Protein AF-A0A3P7R9R1-F1 (afdb_monomer)

Nearest PDB structures (foldseek):
  7n0i-assembly4_H  TM=2.301E-01  e=9.873E+00  Severe acute respiratory syndrome coronavirus 2

Secondary structure (DSSP, 8-state):
--HHHHHHHHHHHHHHHHHHHTT-EE--EETTEEPPPEE--SS--TT-TTHHHHHHHHHHHHHHHHHHHHTT-

Sequence (73 aa):
MVDNGIRWCVTKIIAVIKAYYRSTTAQVLVHNNLSEPFAIRSGVRQGCILSPILFNCTIDWGFEKALKEKLRY

Organism: Dibothriocephalus latus (NCBI:txid60516)

Foldseek 3Di:
DVVVVVVVVVVVVVVVVCVVLPFDWDWDQDPNDTDDIDTDPDAADPPDPCRVVVVVVVVVVVVVVVVVVVVVD

Radius of gyration: 17.76 Å; Cα contacts (8 Å, |Δi|>4): 28; chains: 1; bounding box: 46×42×33 Å

Solvent-accessible surface area (backbone atoms only — not comparable to full-atom values): 4551 Å² total; per-residue (Å²): 138,70,64,66,61,57,54,52,51,53,54,51,53,52,51,52,54,50,58,74,63,51,92,40,66,47,64,52,80,53,96,94,38,71,48,77,77,42,76,61,87,74,90,71,55,86,92,42,87,61,28,64,57,54,48,50,56,51,50,53,53,50,50,53,50,55,50,54,56,62,74,72,112

pLDDT: mean 89.3, std 10.6, range [51.66, 97.5]

Structure (mmCIF, N/CA/C/O backbone):
data_AF-A0A3P7R9R1-F1
#
_entry.id   AF-A0A3P7R9R1-F1
#
loop_
_atom_site.group_PDB
_atom_site.id
_atom_site.type_symbol
_atom_site.label_atom_id
_atom_site.label_alt_id
_atom_site.label_comp_id
_atom_site.label_asym_id
_atom_site.label_entity_id
_atom_site.label_seq_id
_atom_site.pdbx_PDB_ins_code
_atom_site.Cartn_x
_atom_site.Cartn_y
_atom_site.Cartn_z
_atom_site.occupancy
_atom_site.B_iso_or_equiv
_atom_site.auth_seq_id
_atom_site.auth_comp_id
_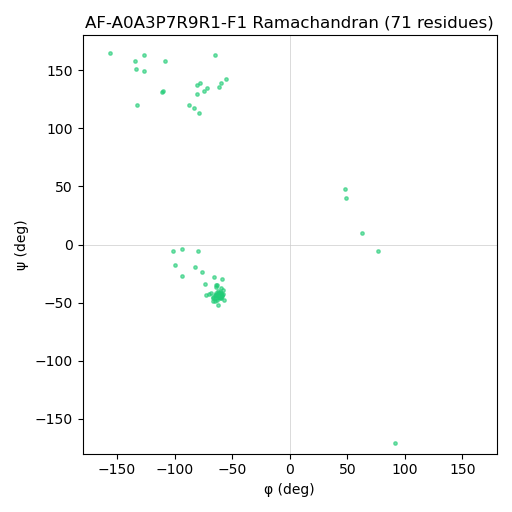atom_site.auth_asym_id
_atom_site.auth_atom_id
_atom_site.pdbx_PDB_model_num
ATOM 1 N N . MET A 1 1 ? 19.153 22.003 -14.938 1.00 51.66 1 MET A N 1
ATOM 2 C CA . MET A 1 1 ? 18.440 22.816 -13.913 1.00 51.66 1 MET A CA 1
ATOM 3 C C . MET A 1 1 ? 16.908 22.708 -14.016 1.00 51.66 1 MET A C 1
ATOM 5 O O . MET A 1 1 ? 16.214 23.422 -13.308 1.00 51.66 1 MET A O 1
ATOM 9 N N . VAL A 1 2 ? 16.363 21.784 -14.821 1.00 57.75 2 VAL A N 1
ATOM 10 C CA . VAL A 1 2 ? 14.910 21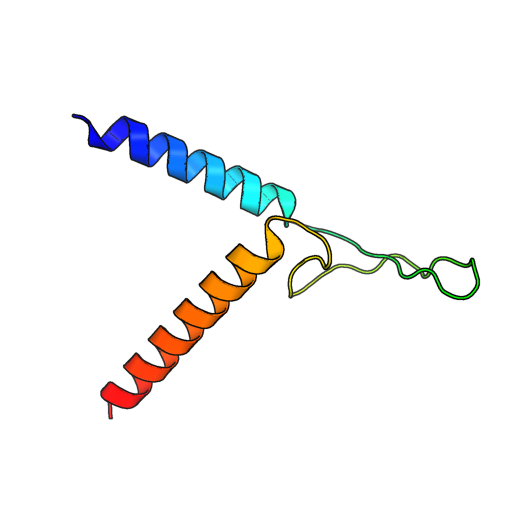.497 -14.897 1.00 57.75 2 VAL A CA 1
ATOM 11 C C . VAL A 1 2 ? 14.551 20.242 -14.074 1.00 57.75 2 VAL A C 1
ATOM 13 O O . VAL A 1 2 ? 13.423 20.064 -13.621 1.00 57.75 2 VAL A O 1
ATOM 16 N N . ASP A 1 3 ? 15.553 19.425 -13.753 1.00 62.28 3 ASP A N 1
ATOM 17 C CA . ASP A 1 3 ? 15.407 18.090 -13.151 1.00 62.28 3 ASP A CA 1
ATOM 18 C C . ASP A 1 3 ? 15.069 18.134 -11.650 1.00 62.28 3 ASP A C 1
ATOM 20 O O . ASP A 1 3 ? 14.466 17.214 -11.095 1.00 62.28 3 ASP A O 1
ATOM 24 N N . ASN A 1 4 ? 15.415 19.239 -10.979 1.00 63.66 4 ASN A N 1
ATOM 25 C CA . ASN A 1 4 ? 15.237 19.388 -9.534 1.00 63.66 4 ASN A CA 1
ATOM 26 C C . ASN A 1 4 ? 13.769 19.585 -9.129 1.00 63.66 4 ASN A C 1
ATOM 28 O O . ASN A 1 4 ? 13.368 19.095 -8.074 1.00 63.66 4 ASN A O 1
ATOM 32 N N . GLY A 1 5 ? 12.962 20.258 -9.958 1.00 69.06 5 GLY A N 1
ATOM 33 C CA . GLY A 1 5 ? 11.547 20.517 -9.667 1.00 69.06 5 GLY A CA 1
ATOM 34 C C . GLY A 1 5 ? 10.675 19.266 -9.804 1.00 69.06 5 GLY A C 1
ATOM 35 O O . GLY A 1 5 ? 9.869 18.962 -8.922 1.00 69.06 5 GLY A O 1
ATOM 36 N N . ILE A 1 6 ? 10.893 18.487 -10.868 1.00 73.69 6 ILE A N 1
ATOM 37 C CA . ILE A 1 6 ? 10.156 17.240 -11.127 1.00 73.69 6 ILE A CA 1
ATOM 38 C C . ILE A 1 6 ? 10.488 16.195 -10.058 1.00 73.69 6 ILE A C 1
ATOM 40 O O . ILE A 1 6 ? 9.580 15.607 -9.467 1.00 73.69 6 ILE A O 1
ATOM 44 N N . ARG A 1 7 ? 11.776 16.020 -9.727 1.00 75.62 7 ARG A N 1
ATOM 45 C CA . ARG A 1 7 ? 12.208 15.087 -8.672 1.00 75.62 7 ARG A CA 1
ATOM 46 C C . ARG A 1 7 ? 11.575 15.411 -7.316 1.00 75.62 7 ARG A C 1
ATOM 48 O O . ARG A 1 7 ? 11.163 14.505 -6.589 1.00 75.62 7 ARG A O 1
ATOM 55 N N . TRP A 1 8 ? 11.449 16.696 -6.989 1.00 73.69 8 TRP A N 1
ATOM 56 C CA . TRP A 1 8 ? 10.774 17.155 -5.773 1.00 73.69 8 TRP A CA 1
ATOM 57 C C . TRP A 1 8 ? 9.282 16.802 -5.752 1.00 73.69 8 TRP A C 1
ATOM 59 O O . TRP A 1 8 ? 8.776 16.337 -4.729 1.00 73.69 8 TRP A O 1
ATOM 69 N N . CYS A 1 9 ? 8.584 16.992 -6.873 1.00 82.88 9 CYS A N 1
ATOM 70 C CA . CYS A 1 9 ? 7.163 16.667 -7.001 1.00 82.88 9 CYS A CA 1
ATOM 71 C C . CYS A 1 9 ? 6.909 15.160 -6.836 1.00 82.88 9 CYS A C 1
ATOM 73 O O . CYS A 1 9 ? 6.088 14.750 -6.013 1.00 82.88 9 CYS A O 1
ATOM 75 N N . VAL A 1 10 ? 7.692 14.331 -7.533 1.00 89.75 10 VAL A N 1
ATOM 76 C CA . VAL A 1 10 ? 7.597 12.865 -7.456 1.00 89.75 10 VAL A CA 1
ATOM 77 C C . VAL A 1 10 ? 7.816 12.371 -6.024 1.00 89.75 10 VAL A C 1
ATOM 79 O O . VAL A 1 10 ? 7.037 11.566 -5.516 1.00 89.75 10 VAL A O 1
ATOM 82 N N . THR A 1 11 ? 8.825 12.905 -5.331 1.00 93.19 11 THR A N 1
ATOM 83 C CA . THR A 1 11 ? 9.125 12.514 -3.943 1.00 93.19 11 THR A CA 1
ATOM 84 C C . THR A 1 11 ? 7.962 12.839 -2.998 1.00 93.19 11 THR A C 1
ATOM 86 O O . THR A 1 11 ? 7.617 12.020 -2.143 1.00 93.19 11 THR A O 1
ATOM 89 N N . LYS A 1 12 ? 7.303 13.994 -3.175 1.00 94.38 12 LYS A N 1
ATOM 90 C CA . LYS A 1 12 ? 6.122 14.377 -2.384 1.00 94.38 12 LYS A CA 1
ATOM 91 C C . LYS A 1 12 ? 4.937 13.445 -2.632 1.00 94.38 12 LYS A C 1
ATOM 93 O O . LYS A 1 12 ? 4.324 12.988 -1.671 1.00 94.38 12 LYS A O 1
ATOM 98 N N . ILE A 1 13 ? 4.642 13.121 -3.892 1.00 93.00 13 ILE A N 1
ATOM 99 C CA . ILE A 1 13 ? 3.541 12.209 -4.242 1.00 93.00 13 ILE A CA 1
ATOM 100 C C . ILE A 1 13 ? 3.779 10.824 -3.630 1.00 93.00 13 ILE A C 1
ATOM 102 O O . ILE A 1 13 ? 2.885 10.266 -2.995 1.00 93.00 13 ILE A O 1
ATOM 106 N N . ILE A 1 14 ? 5.004 10.297 -3.733 1.00 93.75 14 ILE A N 1
ATOM 107 C CA . ILE A 1 14 ? 5.372 9.016 -3.113 1.00 93.75 14 ILE A CA 1
ATOM 108 C C . ILE A 1 14 ? 5.188 9.072 -1.591 1.00 93.75 14 ILE A C 1
ATOM 110 O O . ILE A 1 14 ? 4.665 8.123 -1.005 1.00 93.75 14 ILE A O 1
ATOM 114 N N . ALA A 1 15 ? 5.590 10.166 -0.939 1.00 95.50 15 ALA A N 1
ATOM 115 C CA . ALA A 1 15 ? 5.414 10.332 0.503 1.00 95.50 15 ALA A CA 1
ATOM 116 C C . ALA A 1 15 ? 3.930 10.325 0.907 1.00 95.50 15 ALA A C 1
ATOM 118 O O . ALA A 1 15 ? 3.570 9.649 1.872 1.00 95.50 15 ALA A O 1
ATOM 119 N N . VAL A 1 16 ? 3.067 10.999 0.140 1.00 94.44 16 VAL A N 1
ATOM 120 C CA . VAL A 1 16 ? 1.613 11.003 0.364 1.00 94.44 16 VAL A CA 1
ATOM 121 C C . VAL A 1 16 ? 1.024 9.603 0.193 1.00 94.44 16 VAL A C 1
ATOM 123 O O . VAL A 1 16 ? 0.282 9.152 1.062 1.00 94.44 16 VAL A O 1
ATOM 126 N N . ILE A 1 17 ? 1.394 8.875 -0.865 1.00 93.25 17 ILE A N 1
ATOM 127 C CA . ILE A 1 17 ? 0.927 7.496 -1.085 1.00 93.25 17 ILE A CA 1
ATOM 128 C C . ILE A 1 17 ? 1.361 6.592 0.075 1.00 93.25 17 ILE A C 1
ATOM 130 O O . ILE A 1 17 ? 0.541 5.854 0.621 1.00 93.25 17 ILE A O 1
ATOM 134 N N . LYS A 1 18 ? 2.628 6.678 0.503 1.00 92.56 18 LYS A N 1
ATOM 135 C CA . LYS A 1 18 ? 3.136 5.908 1.649 1.00 92.56 18 LYS A CA 1
ATOM 136 C C . LYS A 1 18 ? 2.366 6.229 2.926 1.00 92.56 18 LYS A C 1
ATOM 138 O O . LYS A 1 18 ? 1.968 5.304 3.623 1.00 92.56 18 LYS A O 1
ATOM 143 N N . ALA A 1 19 ? 2.130 7.507 3.219 1.00 93.06 19 ALA A N 1
ATOM 144 C CA . ALA A 1 19 ? 1.353 7.921 4.384 1.00 93.06 19 ALA A CA 1
ATOM 145 C C . ALA A 1 19 ? -0.089 7.394 4.318 1.00 93.06 19 ALA A C 1
ATOM 147 O O . ALA A 1 19 ? -0.597 6.880 5.308 1.00 93.06 19 ALA A O 1
ATOM 148 N N . TYR A 1 20 ? -0.711 7.438 3.139 1.00 91.06 20 TYR A N 1
ATOM 149 C CA . TYR A 1 20 ? -2.083 6.985 2.930 1.00 91.06 20 TYR A CA 1
ATOM 150 C C . TYR A 1 20 ? -2.265 5.472 3.135 1.00 91.06 20 TYR A C 1
ATOM 152 O O . TYR A 1 20 ? -3.365 5.038 3.478 1.00 91.06 20 TYR A O 1
ATOM 160 N N . TYR A 1 21 ? -1.223 4.662 2.915 1.00 90.50 21 TYR A N 1
ATOM 161 C CA . TYR A 1 21 ? -1.239 3.203 3.114 1.00 90.50 21 TYR A CA 1
ATOM 162 C C . TYR A 1 21 ? -0.577 2.738 4.422 1.00 90.50 21 TYR A C 1
ATOM 164 O O . TYR A 1 21 ? -0.639 1.552 4.752 1.00 90.50 21 TYR A O 1
ATOM 172 N N . ARG A 1 22 ? 0.042 3.639 5.190 1.00 90.69 22 ARG A N 1
ATOM 173 C CA . ARG A 1 22 ? 0.734 3.295 6.437 1.00 90.69 22 ARG A CA 1
ATOM 174 C C . ARG A 1 22 ? -0.263 2.949 7.542 1.00 90.69 22 ARG A C 1
ATOM 176 O O . ARG A 1 22 ? -1.206 3.695 7.769 1.00 90.69 22 ARG A O 1
ATOM 183 N N . SER A 1 23 ? 0.006 1.857 8.263 1.00 87.94 23 SER A N 1
ATOM 184 C CA . SER A 1 23 ? -0.709 1.460 9.490 1.00 87.94 23 SER A CA 1
ATOM 185 C C . SER A 1 23 ? -2.237 1.481 9.358 1.00 87.94 23 SER A C 1
ATOM 187 O O . SER A 1 23 ? -2.939 1.921 10.264 1.00 87.94 23 SER A O 1
ATOM 189 N N . THR A 1 24 ? -2.754 1.031 8.214 1.00 89.69 24 THR A N 1
ATOM 190 C CA . THR A 1 24 ? -4.199 0.991 7.973 1.00 89.69 24 THR A CA 1
ATOM 191 C C . THR A 1 24 ? -4.830 -0.202 8.689 1.00 89.69 24 THR A C 1
ATOM 193 O O . THR A 1 24 ? -4.269 -1.299 8.719 1.00 89.69 24 THR A O 1
ATOM 196 N N . THR A 1 25 ? -6.001 0.012 9.280 1.00 93.75 25 THR A N 1
ATOM 197 C CA . THR A 1 25 ? -6.863 -1.044 9.818 1.00 93.75 25 THR A CA 1
ATOM 198 C C . THR A 1 25 ? -8.094 -1.198 8.932 1.00 93.75 25 THR A C 1
ATOM 200 O O . THR A 1 25 ? -8.449 -0.288 8.178 1.00 93.75 25 THR A O 1
ATOM 203 N N . ALA A 1 26 ? -8.733 -2.360 8.994 1.00 92.31 26 ALA A N 1
ATOM 204 C CA . ALA A 1 26 ? -9.998 -2.618 8.326 1.00 92.31 26 ALA A CA 1
ATOM 205 C C . ALA A 1 26 ? -10.968 -3.333 9.262 1.00 92.31 26 ALA A C 1
ATOM 207 O O . ALA A 1 26 ? -10.567 -3.981 10.229 1.00 92.31 26 ALA A O 1
ATOM 208 N N . GLN A 1 27 ? -12.248 -3.207 8.935 1.00 94.88 27 GLN A N 1
ATOM 209 C CA . GLN A 1 27 ? -13.353 -3.936 9.542 1.00 94.88 27 GLN A CA 1
ATOM 210 C C . GLN A 1 27 ? -14.244 -4.463 8.423 1.00 94.88 27 GLN A C 1
ATOM 212 O O . GLN A 1 27 ? -14.331 -3.856 7.352 1.00 94.88 27 GLN A O 1
ATOM 217 N N . VAL A 1 28 ? -14.905 -5.587 8.672 1.00 93.50 28 VAL A N 1
ATOM 218 C CA . VAL A 1 28 ? -15.859 -6.185 7.737 1.00 93.50 28 VAL A CA 1
ATOM 219 C C . VAL A 1 28 ? -17.256 -6.064 8.330 1.00 93.50 28 VAL A C 1
ATOM 221 O O . VAL A 1 28 ? -17.465 -6.400 9.492 1.00 93.50 28 VAL A O 1
ATOM 224 N N . LEU A 1 29 ? -18.209 -5.581 7.533 1.00 95.62 29 LEU A N 1
ATOM 225 C CA . LEU A 1 29 ? -19.621 -5.541 7.901 1.00 95.62 29 LEU A CA 1
ATOM 226 C C . LEU A 1 29 ? -20.288 -6.866 7.515 1.00 95.62 29 LEU A C 1
ATOM 228 O O . LEU A 1 29 ? -20.321 -7.220 6.337 1.00 95.62 29 LEU A O 1
ATOM 232 N N . VAL A 1 30 ? -20.838 -7.581 8.495 1.00 95.69 30 VAL A N 1
ATOM 233 C CA . VAL A 1 30 ? -21.517 -8.871 8.313 1.00 95.69 30 VAL A CA 1
ATOM 234 C C . VAL A 1 30 ? -22.849 -8.836 9.058 1.00 95.69 30 VAL A C 1
ATOM 236 O O . VAL A 1 30 ? -22.874 -8.630 10.266 1.00 95.69 30 VAL A O 1
ATOM 239 N N . HIS A 1 31 ? -23.970 -9.018 8.350 1.00 95.56 31 HIS A N 1
ATOM 240 C CA . HIS A 1 31 ? -25.323 -8.959 8.935 1.00 95.56 31 HIS A CA 1
ATOM 241 C C . HIS A 1 31 ? -25.546 -7.718 9.830 1.00 95.56 31 HIS A C 1
ATOM 243 O O . HIS A 1 31 ? -25.999 -7.842 10.964 1.00 95.56 31 HIS A O 1
ATOM 249 N N . ASN A 1 32 ? -25.171 -6.527 9.348 1.00 95.62 32 ASN A N 1
ATOM 250 C CA . ASN A 1 32 ? -25.206 -5.252 10.085 1.00 95.62 32 ASN A CA 1
ATOM 251 C C . ASN A 1 32 ? -24.312 -5.155 11.338 1.00 95.62 32 ASN A C 1
ATOM 253 O O . ASN A 1 32 ? -24.396 -4.167 12.062 1.00 95.62 32 ASN A O 1
ATOM 257 N N . ASN A 1 33 ? -23.421 -6.117 11.572 1.00 96.81 33 ASN A N 1
ATOM 258 C CA . ASN A 1 33 ? -22.442 -6.071 1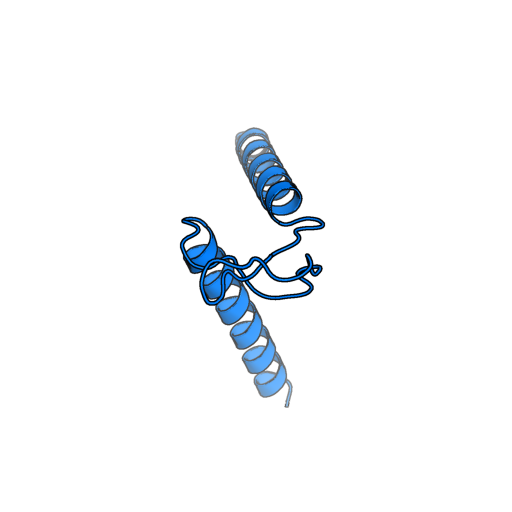2.655 1.00 96.81 33 ASN A CA 1
ATOM 259 C C . ASN A 1 33 ? -21.036 -5.877 12.083 1.00 96.81 33 ASN A C 1
ATOM 261 O O . ASN A 1 33 ? -20.645 -6.555 11.131 1.00 96.81 33 ASN A O 1
ATOM 265 N N . LEU A 1 34 ? -20.276 -4.938 12.643 1.00 97.50 34 LEU A N 1
ATOM 266 C CA . LEU A 1 34 ? -18.872 -4.748 12.283 1.00 97.50 34 LEU A CA 1
ATOM 267 C C . LEU A 1 34 ? -18.005 -5.767 13.023 1.00 97.50 34 LEU A C 1
ATOM 269 O O . LEU A 1 34 ? -18.193 -5.999 14.215 1.00 97.50 34 LEU A O 1
ATOM 273 N N . SER A 1 35 ? -17.034 -6.348 12.322 1.00 96.88 35 SER A N 1
ATOM 274 C CA . SER A 1 35 ? -15.979 -7.143 12.948 1.00 96.88 35 SER A CA 1
ATOM 275 C C . SER A 1 35 ? -15.098 -6.278 13.847 1.00 96.88 35 SER A C 1
ATOM 277 O O . SER A 1 35 ? -15.011 -5.059 13.667 1.00 96.88 35 SER A O 1
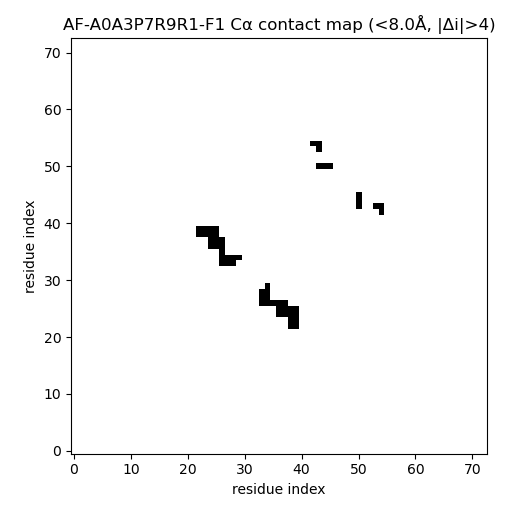ATOM 279 N N . GLU A 1 36 ? -14.331 -6.919 14.726 1.00 96.75 36 GLU A N 1
ATOM 280 C CA . GLU A 1 36 ? -13.198 -6.253 15.366 1.00 96.75 36 GLU A CA 1
ATOM 281 C C . GLU A 1 36 ? -12.235 -5.683 14.305 1.00 96.75 36 GLU A C 1
ATOM 283 O O . GLU A 1 36 ? -12.038 -6.310 13.250 1.00 96.75 36 GLU A O 1
ATOM 288 N N . PRO A 1 37 ? -11.646 -4.494 14.536 1.00 95.44 37 PRO A N 1
ATOM 289 C CA . PRO A 1 37 ? -10.628 -3.947 13.654 1.00 95.44 37 PRO A CA 1
ATOM 290 C C . PRO A 1 37 ? -9.398 -4.850 13.590 1.00 95.44 37 PRO A C 1
ATOM 292 O O . PRO A 1 37 ? -8.866 -5.279 14.613 1.00 95.44 37 PRO A O 1
ATOM 295 N N . PHE A 1 38 ? -8.879 -5.072 12.386 1.00 94.06 38 PHE A N 1
ATOM 296 C CA . PHE A 1 38 ? -7.616 -5.777 12.181 1.00 94.06 38 PHE A CA 1
ATOM 297 C C . PHE A 1 38 ? -6.657 -4.954 11.323 1.00 94.06 38 PHE A C 1
ATOM 299 O O . PHE A 1 38 ? -7.065 -4.172 10.464 1.00 94.06 38 PHE A O 1
ATOM 306 N N . ALA A 1 39 ? -5.356 -5.116 11.567 1.00 94.25 39 ALA A N 1
ATOM 307 C CA . ALA A 1 39 ? -4.322 -4.416 10.815 1.00 94.25 39 ALA A CA 1
ATOM 308 C C . ALA A 1 39 ? -4.160 -5.008 9.407 1.00 94.25 39 ALA A C 1
ATOM 310 O O . ALA A 1 39 ? -3.984 -6.220 9.246 1.00 94.25 39 ALA A O 1
ATOM 311 N N . ILE A 1 40 ? -4.13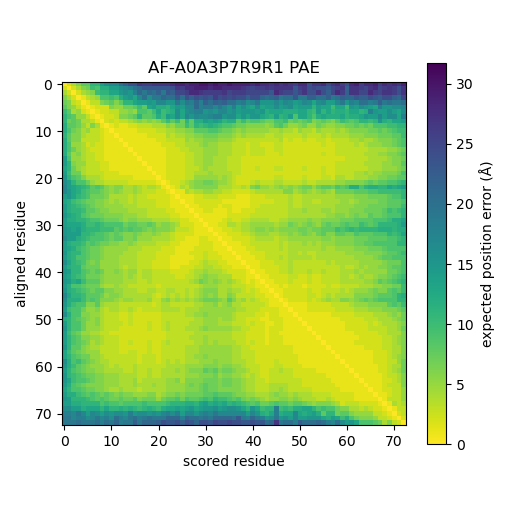4 -4.145 8.393 1.00 92.25 40 ILE A N 1
ATOM 312 C CA . ILE A 1 40 ? -3.809 -4.531 7.022 1.00 92.25 40 ILE A CA 1
ATOM 313 C C . ILE A 1 40 ? -2.294 -4.680 6.900 1.00 92.25 40 ILE A C 1
ATOM 315 O O . ILE A 1 40 ? -1.541 -3.713 7.004 1.00 92.25 40 ILE A O 1
ATOM 319 N N . ARG A 1 41 ? -1.842 -5.919 6.682 1.00 90.62 41 ARG A N 1
ATOM 320 C CA . ARG A 1 41 ? -0.414 -6.247 6.528 1.00 90.62 41 ARG A CA 1
ATOM 321 C C . ARG A 1 41 ? 0.056 -6.253 5.077 1.00 90.62 41 ARG A C 1
ATOM 323 O O . ARG A 1 41 ? 1.237 -6.052 4.821 1.00 90.62 41 ARG A O 1
ATOM 330 N N . SER A 1 42 ? -0.846 -6.525 4.138 1.00 89.56 42 SER A N 1
ATOM 331 C CA . SER A 1 42 ? -0.534 -6.642 2.713 1.00 89.56 42 SER A CA 1
ATOM 332 C C . SER A 1 42 ? -1.768 -6.365 1.856 1.00 89.56 42 SER A C 1
ATOM 334 O O . SER A 1 42 ? -2.893 -6.378 2.359 1.00 89.56 42 SER A O 1
ATOM 336 N N . GLY A 1 43 ? -1.542 -6.130 0.564 1.00 89.94 43 GLY A N 1
ATOM 337 C CA . GLY A 1 43 ? -2.596 -5.866 -0.409 1.00 89.94 43 GLY A CA 1
ATOM 338 C C . GLY A 1 43 ? -2.915 -4.383 -0.585 1.00 89.94 43 GLY A C 1
ATOM 339 O O . GLY A 1 43 ? -2.202 -3.495 -0.117 1.00 89.94 43 GLY A O 1
ATOM 340 N N . VAL A 1 44 ? -3.998 -4.130 -1.315 1.00 92.12 44 VAL A N 1
ATOM 341 C CA . VAL A 1 44 ? -4.501 -2.796 -1.655 1.00 92.12 44 VAL A CA 1
ATOM 342 C C . VAL A 1 44 ? -5.977 -2.680 -1.261 1.00 92.12 44 VAL A C 1
ATOM 344 O O . VAL A 1 44 ? -6.639 -3.688 -1.013 1.00 92.12 44 VAL A O 1
ATOM 347 N N . ARG A 1 45 ? -6.514 -1.458 -1.178 1.00 89.50 45 ARG A N 1
ATOM 348 C CA . ARG A 1 45 ? -7.902 -1.221 -0.747 1.00 89.50 45 ARG A CA 1
ATOM 349 C C . ARG A 1 45 ? -8.866 -1.399 -1.919 1.00 89.50 45 ARG A C 1
ATOM 351 O O . ARG A 1 45 ? -8.828 -0.633 -2.877 1.00 89.50 45 ARG A O 1
ATOM 358 N N . GLN A 1 46 ? -9.778 -2.362 -1.842 1.00 87.25 46 GLN A N 1
ATOM 359 C CA . GLN A 1 46 ? -10.827 -2.484 -2.858 1.00 87.25 46 GLN A CA 1
ATOM 360 C C . GLN A 1 46 ? -11.685 -1.209 -2.913 1.00 87.25 46 GLN A C 1
ATOM 362 O O . GLN A 1 46 ? -11.964 -0.592 -1.887 1.00 87.25 46 GLN A O 1
ATOM 367 N N . GLY A 1 47 ? -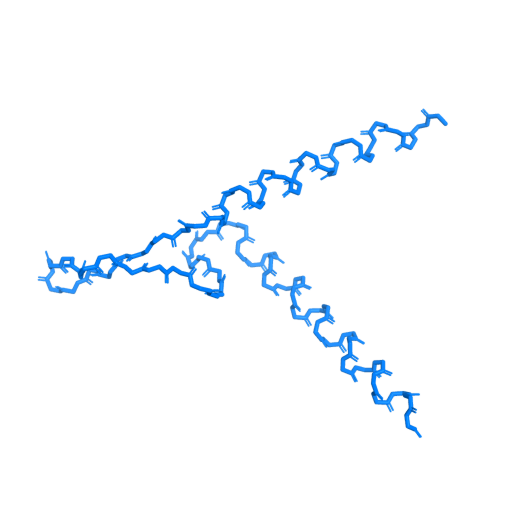12.035 -0.771 -4.125 1.00 88.25 47 GLY A N 1
ATOM 368 C CA . GLY A 1 47 ? -12.757 0.486 -4.361 1.00 88.25 47 GLY A CA 1
ATOM 369 C C . GLY A 1 47 ? -11.906 1.762 -4.261 1.00 88.25 47 GLY A C 1
ATOM 370 O O . GLY A 1 47 ? -12.392 2.842 -4.584 1.00 88.25 47 GLY A O 1
ATOM 371 N N . CYS A 1 48 ? -10.630 1.682 -3.864 1.00 91.56 48 CYS A N 1
ATOM 372 C CA . CYS A 1 48 ? -9.743 2.846 -3.842 1.00 91.56 48 CYS A CA 1
ATOM 373 C C . CYS A 1 48 ? -9.183 3.140 -5.240 1.00 91.56 48 CYS A C 1
ATOM 375 O O . CYS A 1 48 ? -8.573 2.277 -5.867 1.00 91.56 48 CYS A O 1
ATOM 377 N N . ILE A 1 49 ? -9.285 4.396 -5.681 1.00 94.25 49 ILE A N 1
ATOM 378 C CA . ILE A 1 49 ? -8.834 4.841 -7.010 1.00 94.25 49 ILE A CA 1
ATOM 379 C C . ILE A 1 49 ? -7.339 4.597 -7.280 1.00 94.25 49 ILE A C 1
ATOM 381 O O . ILE A 1 49 ? -6.942 4.349 -8.412 1.00 94.25 49 ILE A O 1
ATOM 385 N N . LEU A 1 50 ? -6.501 4.615 -6.237 1.00 93.94 50 LEU A N 1
ATOM 386 C CA . LEU A 1 50 ? -5.061 4.357 -6.358 1.00 93.94 50 LEU A CA 1
ATOM 387 C C . LEU A 1 50 ? -4.719 2.863 -6.387 1.00 93.94 50 LEU A C 1
ATOM 389 O O . LEU A 1 50 ? -3.618 2.496 -6.793 1.00 93.94 50 LEU A O 1
ATOM 393 N N . SER A 1 51 ? -5.624 1.998 -5.928 1.00 94.62 51 SER A N 1
ATOM 394 C CA . SER A 1 51 ? -5.332 0.571 -5.758 1.00 94.62 51 SER A CA 1
ATOM 395 C C . SER A 1 51 ? -5.028 -0.165 -7.066 1.00 94.62 51 SER A C 1
ATOM 397 O O . SER A 1 51 ? -4.049 -0.908 -7.068 1.00 94.62 51 SER A O 1
ATOM 399 N N . PRO A 1 52 ? -5.749 0.062 -8.185 1.00 95.56 52 PRO A N 1
ATOM 400 C CA . PRO A 1 52 ? -5.414 -0.568 -9.463 1.00 95.56 52 PRO A CA 1
ATOM 401 C C . PRO A 1 52 ? -4.002 -0.225 -9.954 1.00 95.56 52 PRO A C 1
ATOM 403 O O . PRO A 1 52 ? -3.269 -1.102 -10.402 1.00 95.56 52 PRO A O 1
ATOM 406 N N . ILE A 1 53 ? -3.588 1.040 -9.814 1.00 94.81 53 ILE A N 1
ATOM 407 C CA . ILE A 1 53 ? -2.260 1.502 -10.245 1.00 94.81 53 ILE A CA 1
ATOM 408 C C . ILE A 1 53 ? -1.170 0.848 -9.389 1.00 94.81 53 ILE A C 1
ATOM 410 O O . ILE A 1 53 ? -0.219 0.284 -9.922 1.00 94.81 53 ILE A O 1
ATOM 414 N N . LEU A 1 54 ? -1.325 0.874 -8.061 1.00 94.12 54 LEU A N 1
ATOM 415 C CA . LEU A 1 54 ? -0.351 0.282 -7.138 1.00 94.12 54 LEU A CA 1
ATOM 416 C C . LEU A 1 54 ? -0.241 -1.236 -7.298 1.00 94.12 54 LEU A C 1
ATOM 418 O O . LEU A 1 54 ? 0.859 -1.781 -7.195 1.00 94.12 54 LEU A O 1
ATOM 422 N N . PHE A 1 55 ? -1.359 -1.909 -7.573 1.00 94.94 55 PHE A N 1
ATOM 423 C CA . PHE A 1 55 ? -1.370 -3.336 -7.863 1.00 94.94 55 PHE A CA 1
ATOM 424 C C . PHE A 1 55 ? -0.566 -3.640 -9.131 1.00 94.94 55 PHE A C 1
ATOM 426 O O . PHE A 1 55 ? 0.381 -4.422 -9.073 1.00 94.94 55 PHE A O 1
ATOM 433 N N . ASN A 1 56 ? -0.860 -2.950 -10.236 1.00 96.12 56 ASN A N 1
ATOM 434 C CA . ASN A 1 56 ? -0.156 -3.152 -11.503 1.00 96.12 56 ASN A CA 1
ATOM 435 C C . ASN A 1 56 ? 1.348 -2.873 -11.387 1.00 96.12 56 ASN A C 1
ATOM 437 O O . ASN A 1 56 ? 2.141 -3.696 -11.830 1.00 96.12 56 ASN A O 1
ATOM 441 N N . CYS A 1 57 ? 1.757 -1.779 -10.733 1.00 94.81 57 CYS A N 1
ATOM 442 C CA . CYS A 1 57 ? 3.178 -1.481 -10.505 1.00 94.81 57 CYS A CA 1
ATOM 443 C C . CYS A 1 57 ? 3.890 -2.574 -9.694 1.00 94.81 57 CYS A C 1
ATOM 445 O O . CYS A 1 57 ? 5.053 -2.881 -9.945 1.00 94.81 57 CYS A O 1
ATOM 447 N N . THR A 1 58 ? 3.202 -3.157 -8.709 1.00 95.06 58 THR A N 1
ATOM 448 C CA . THR A 1 58 ? 3.768 -4.221 -7.868 1.00 95.06 58 THR A CA 1
ATOM 449 C C . THR A 1 58 ? 3.952 -5.512 -8.661 1.00 95.06 58 THR A C 1
ATOM 451 O O . THR A 1 58 ? 4.986 -6.167 -8.543 1.00 95.06 58 THR A O 1
ATOM 454 N N . ILE A 1 59 ? 2.960 -5.866 -9.480 1.00 96.44 59 ILE A N 1
ATOM 455 C CA . ILE A 1 59 ? 2.999 -7.052 -10.338 1.00 96.44 59 ILE A CA 1
ATOM 456 C C . ILE A 1 59 ? 4.068 -6.909 -11.422 1.00 96.44 59 ILE A C 1
ATOM 458 O O . ILE A 1 59 ? 4.860 -7.830 -11.599 1.00 96.44 59 ILE A O 1
ATOM 462 N N . ASP A 1 60 ? 4.144 -5.756 -12.087 1.00 97.19 60 ASP A N 1
ATOM 463 C CA . ASP A 1 60 ? 5.169 -5.459 -13.094 1.00 97.19 60 ASP A CA 1
ATOM 464 C C . ASP A 1 60 ? 6.587 -5.597 -12.515 1.00 97.19 60 ASP A C 1
ATOM 466 O O . 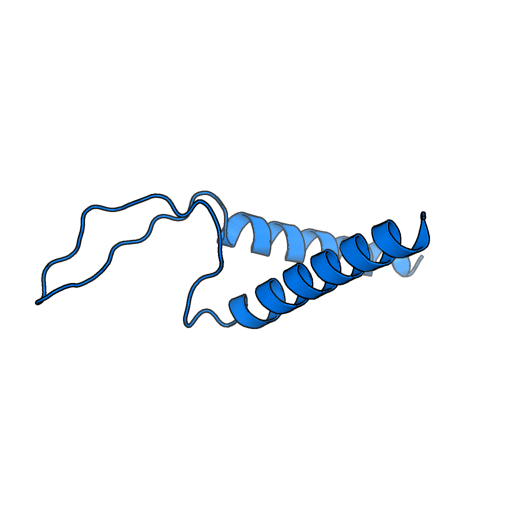ASP A 1 60 ? 7.414 -6.341 -13.045 1.00 97.19 60 ASP A O 1
ATOM 470 N N . TRP A 1 61 ? 6.832 -5.000 -11.343 1.00 96.31 61 TRP A N 1
ATOM 471 C CA . TRP A 1 61 ? 8.091 -5.175 -10.616 1.00 96.31 61 TRP A CA 1
ATOM 472 C C . TRP A 1 61 ? 8.375 -6.645 -10.274 1.00 96.31 61 TRP A C 1
ATOM 474 O O . TRP A 1 61 ? 9.502 -7.115 -10.442 1.00 96.31 61 TRP A O 1
ATOM 484 N N . GLY A 1 62 ? 7.366 -7.389 -9.811 1.00 95.69 62 GLY A N 1
ATOM 485 C CA . GLY A 1 62 ? 7.501 -8.812 -9.496 1.00 95.69 62 GLY A CA 1
ATOM 486 C C . GLY A 1 62 ? 7.880 -9.651 -10.719 1.00 95.69 62 GLY A C 1
ATOM 487 O O . GLY A 1 62 ? 8.804 -10.464 -10.649 1.00 95.69 62 GLY A O 1
ATOM 488 N N . PHE A 1 63 ? 7.226 -9.413 -11.857 1.00 96.75 63 PHE A N 1
ATOM 489 C CA . PHE A 1 63 ? 7.554 -10.070 -13.122 1.00 96.75 63 PHE A CA 1
ATOM 490 C C . PHE A 1 63 ? 8.954 -9.707 -13.611 1.00 96.75 63 PHE A C 1
ATOM 492 O O . PHE A 1 63 ? 9.703 -10.597 -14.011 1.00 96.75 63 PHE A O 1
ATOM 499 N N . GLU A 1 64 ? 9.344 -8.435 -13.536 1.00 96.50 64 GLU A N 1
ATOM 500 C CA . GLU A 1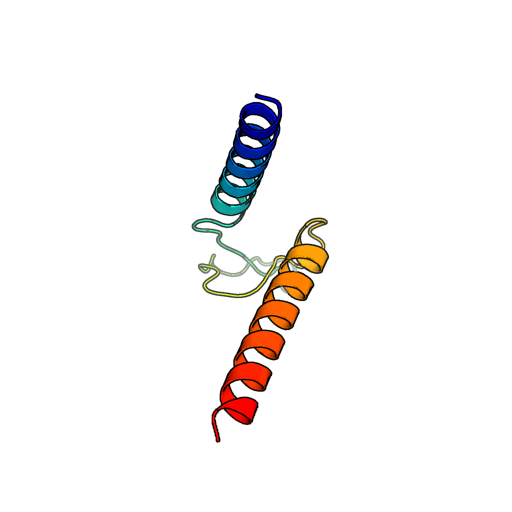 64 ? 10.688 -7.994 -13.907 1.00 96.50 64 GLU A CA 1
ATOM 501 C C . GLU A 1 64 ? 11.762 -8.731 -13.089 1.00 96.50 64 GLU A C 1
ATOM 503 O O . GLU A 1 64 ? 12.780 -9.168 -13.635 1.00 96.50 64 GLU A O 1
ATOM 508 N N . LYS A 1 65 ? 11.538 -8.907 -11.781 1.00 95.69 65 LYS A N 1
ATOM 509 C CA . LYS A 1 65 ? 12.446 -9.668 -10.911 1.00 95.69 65 LYS A CA 1
ATOM 510 C C . LYS A 1 65 ? 12.509 -11.141 -11.294 1.00 95.69 65 LYS A C 1
ATOM 512 O O . LYS A 1 65 ? 13.612 -11.644 -11.501 1.00 95.69 65 LYS A O 1
ATOM 517 N N . ALA A 1 66 ? 11.360 -11.786 -11.476 1.00 96.00 66 ALA A N 1
ATOM 518 C CA . ALA A 1 66 ? 11.295 -13.191 -11.870 1.00 96.00 66 ALA A CA 1
ATOM 519 C C . ALA A 1 66 ? 11.979 -13.449 -13.227 1.00 96.00 66 ALA A C 1
ATOM 521 O O . ALA A 1 66 ? 12.721 -14.418 -13.389 1.00 96.00 66 ALA A O 1
ATOM 522 N N . LEU A 1 67 ? 11.787 -12.555 -14.203 1.00 96.06 67 LEU A N 1
ATOM 523 C CA . LEU A 1 67 ? 12.446 -12.639 -15.508 1.00 96.06 67 LEU A CA 1
ATOM 524 C C . LEU A 1 67 ? 13.964 -12.467 -15.390 1.00 96.06 67 LEU A C 1
ATOM 526 O O . LEU A 1 67 ? 14.714 -13.235 -15.989 1.00 96.06 67 LEU A O 1
ATOM 530 N N . LYS A 1 68 ? 14.433 -11.500 -14.592 1.00 93.56 68 LYS A N 1
ATOM 531 C CA . LYS A 1 68 ? 15.871 -11.292 -14.353 1.00 93.56 68 LYS A CA 1
ATOM 532 C C . LYS A 1 68 ? 16.531 -12.480 -13.660 1.00 93.56 68 LYS A C 1
ATOM 534 O O . LYS A 1 68 ? 17.688 -12.756 -13.948 1.00 93.56 68 LYS A O 1
ATOM 539 N N . GLU A 1 69 ? 15.833 -13.162 -12.760 1.00 90.19 69 GLU A N 1
ATOM 540 C CA . GLU A 1 69 ? 16.332 -14.386 -12.123 1.00 90.19 69 GLU A CA 1
ATOM 541 C C . GLU A 1 69 ? 16.429 -15.538 -13.123 1.00 90.19 69 GLU A C 1
ATOM 543 O O . GLU A 1 69 ? 17.448 -16.222 -13.166 1.00 90.19 69 GLU A O 1
ATOM 548 N N . LYS A 1 70 ? 15.426 -15.696 -13.994 1.00 82.25 70 LYS A N 1
ATOM 549 C CA . LYS A 1 70 ? 15.440 -16.722 -15.043 1.00 82.25 70 LYS A CA 1
ATOM 550 C C . LYS A 1 70 ? 16.559 -16.517 -16.070 1.00 82.25 70 LYS A C 1
ATOM 552 O O . LYS A 1 70 ? 17.110 -17.494 -16.550 1.00 82.25 70 LYS A O 1
ATOM 557 N N . LEU A 1 71 ? 16.891 -15.267 -1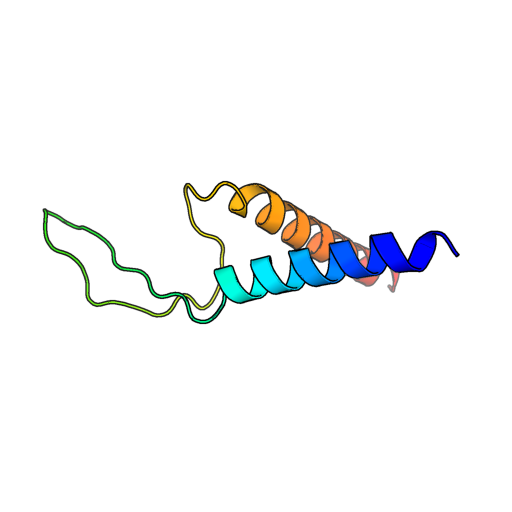6.396 1.00 80.38 71 LEU A N 1
ATOM 558 C CA . LEU A 1 71 ? 17.969 -14.913 -17.334 1.00 80.38 71 LEU A CA 1
ATOM 559 C C . LEU A 1 71 ? 19.380 -14.979 -16.716 1.00 80.38 71 LEU A C 1
ATOM 561 O O . LEU A 1 71 ? 20.359 -14.736 -17.417 1.00 80.38 71 LEU A O 1
ATOM 565 N N . ARG A 1 72 ? 19.493 -15.227 -15.404 1.00 71.75 72 ARG A N 1
ATOM 566 C CA . ARG A 1 72 ? 20.776 -15.392 -14.694 1.00 71.75 72 ARG A CA 1
ATOM 567 C C . ARG A 1 72 ? 21.234 -16.853 -14.588 1.00 71.75 72 ARG A C 1
ATOM 569 O O . ARG A 1 72 ? 22.322 -17.079 -14.064 1.00 71.75 72 ARG A O 1
ATOM 576 N N . TYR A 1 73 ? 20.420 -17.794 -15.062 1.00 53.41 73 TYR A N 1
ATOM 577 C CA . TYR A 1 73 ? 20.766 -19.197 -15.305 1.00 53.41 73 TYR A CA 1
ATOM 578 C C . TYR A 1 73 ? 20.965 -19.420 -16.803 1.00 53.41 73 TYR A C 1
ATOM 580 O O . TYR A 1 73 ? 21.805 -20.279 -17.143 1.00 53.41 73 TYR A O 1
#

Mean predicted aligned error: 6.38 Å